Protein AF-A0A5C6U3A2-F1 (afdb_monomer_lite)

Secondary structure (DSSP, 8-state):
--------HHHHHHHHHHHHHTTS-HHHHHHHHHTTPPBPPPHHHHHHHHHHHHHHHHHHHHHHHHHHHHHHHHHTT-HHHHHTTHHHHHHHHHHHHHHHHHHHHHHHHHS-B--GGGTHHHHTS-------

Sequence (132 aa):
MRLTLRMSRADASAVLAAARLAGQPPGDFVADLLAGQPVPMPASDRAETVGALIAACADLSTFSRNLSHLVSLLRQGAFRPAEEYRPMLTTLSIDVREHLDHLTRALVDLQPRRGKGMQQRRSGAAQPGGRS

Structure (mmCIF, N/CA/C/O backbone):
data_AF-A0A5C6U3A2-F1
#
_entry.id   AF-A0A5C6U3A2-F1
#
loop_
_atom_site.group_PDB
_atom_site.id
_atom_site.type_symbol
_atom_site.label_atom_id
_atom_site.label_alt_id
_atom_site.label_comp_id
_atom_site.label_asym_id
_atom_site.label_entity_id
_atom_site.label_seq_id
_atom_site.pdbx_PDB_ins_code
_atom_site.Cartn_x
_atom_site.Cartn_y
_atom_site.Cartn_z
_atom_site.occupancy
_atom_site.B_iso_or_equiv
_atom_site.auth_seq_id
_atom_site.auth_comp_id
_atom_site.auth_asym_id
_atom_site.auth_atom_id
_atom_site.pdbx_PDB_model_num
ATOM 1 N N . MET A 1 1 ? 6.320 -8.930 -39.683 1.00 70.62 1 MET A N 1
ATOM 2 C CA . MET A 1 1 ? 7.270 -7.886 -40.143 1.00 70.62 1 MET A CA 1
ATOM 3 C C . MET A 1 1 ? 8.551 -8.012 -39.328 1.00 70.62 1 MET A C 1
ATOM 5 O O . MET A 1 1 ? 8.443 -8.252 -38.134 1.00 70.62 1 MET A O 1
ATOM 9 N N . ARG A 1 2 ? 9.739 -7.907 -39.941 1.00 81.75 2 ARG A N 1
ATOM 10 C CA . ARG A 1 2 ? 11.036 -8.011 -39.243 1.00 81.75 2 ARG A CA 1
ATOM 11 C C . ARG A 1 2 ? 11.849 -6.746 -39.500 1.00 81.75 2 ARG A C 1
ATOM 13 O O . ARG A 1 2 ? 12.089 -6.412 -40.654 1.00 81.75 2 ARG A O 1
ATOM 20 N N . LEU A 1 3 ? 12.258 -6.066 -38.433 1.00 81.50 3 LEU A N 1
ATOM 21 C CA . LEU A 1 3 ? 13.087 -4.860 -38.479 1.00 81.50 3 LEU A CA 1
ATOM 22 C C . LEU A 1 3 ? 14.489 -5.175 -37.955 1.00 81.50 3 LEU A C 1
ATOM 24 O O . LEU A 1 3 ? 14.661 -6.028 -37.086 1.00 81.50 3 LEU A O 1
ATOM 28 N N . THR A 1 4 ? 15.495 -4.485 -38.485 1.00 88.06 4 THR A N 1
ATOM 29 C CA . THR A 1 4 ? 16.879 -4.585 -38.009 1.00 88.06 4 THR A CA 1
ATOM 30 C C . THR A 1 4 ? 17.327 -3.210 -37.546 1.00 88.06 4 THR A C 1
ATOM 32 O O . THR A 1 4 ? 17.365 -2.270 -38.335 1.00 88.06 4 THR A O 1
ATOM 35 N N . LEU A 1 5 ? 17.651 -3.093 -36.261 1.00 85.31 5 LEU A N 1
ATOM 36 C CA . LEU A 1 5 ? 18.099 -1.851 -35.645 1.00 85.31 5 LEU A CA 1
ATOM 37 C C . LEU A 1 5 ? 19.604 -1.937 -35.378 1.00 85.31 5 LEU A C 1
ATOM 39 O O . LEU A 1 5 ? 20.069 -2.876 -34.732 1.00 85.31 5 LEU A O 1
ATOM 43 N N . ARG A 1 6 ? 20.371 -0.969 -35.890 1.00 91.56 6 ARG A N 1
ATOM 44 C CA . ARG A 1 6 ? 21.800 -0.825 -35.583 1.00 91.56 6 ARG A CA 1
ATOM 45 C C . ARG A 1 6 ? 21.972 0.135 -34.416 1.00 91.56 6 ARG A C 1
ATOM 47 O O . ARG A 1 6 ? 21.405 1.221 -34.423 1.00 91.56 6 ARG A O 1
ATOM 54 N N . MET A 1 7 ? 22.768 -0.273 -33.441 1.00 90.81 7 MET A N 1
ATOM 55 C CA . MET A 1 7 ? 23.051 0.491 -32.231 1.00 90.81 7 MET A CA 1
ATOM 56 C C . MET A 1 7 ? 24.436 0.122 -31.702 1.00 90.81 7 MET A C 1
ATOM 58 O O . MET A 1 7 ? 25.013 -0.888 -32.121 1.00 90.81 7 MET A O 1
ATOM 62 N N . SER A 1 8 ? 24.981 0.946 -30.808 1.00 94.81 8 SER A N 1
ATOM 63 C CA . SER A 1 8 ? 26.251 0.629 -30.160 1.00 94.81 8 SER A CA 1
ATOM 64 C C . SER A 1 8 ? 26.095 -0.578 -29.225 1.00 94.81 8 SER A C 1
ATOM 66 O O . SER A 1 8 ? 24.991 -0.934 -28.804 1.00 94.81 8 SER A O 1
ATOM 68 N N . ARG A 1 9 ? 27.212 -1.216 -28.860 1.00 92.00 9 ARG A N 1
ATOM 69 C CA . ARG A 1 9 ? 27.199 -2.326 -27.893 1.00 92.00 9 ARG A CA 1
ATOM 70 C C . ARG A 1 9 ? 26.653 -1.889 -26.528 1.00 92.00 9 ARG A C 1
ATOM 72 O O . ARG A 1 9 ? 25.964 -2.672 -25.879 1.00 92.00 9 ARG A O 1
ATOM 79 N N . ALA A 1 10 ? 26.955 -0.657 -26.116 1.00 89.50 10 ALA A N 1
ATOM 80 C CA . ALA A 1 10 ? 26.465 -0.088 -24.867 1.00 89.50 10 ALA A CA 1
ATOM 81 C C . ALA A 1 10 ? 24.934 0.049 -24.895 1.00 89.50 10 ALA A C 1
ATOM 83 O O . ALA A 1 10 ? 24.262 -0.467 -24.003 1.00 89.50 10 ALA A O 1
ATOM 84 N N . ASP A 1 11 ? 24.380 0.612 -25.970 1.00 87.94 11 ASP A N 1
ATOM 85 C CA . ASP A 1 11 ? 22.928 0.772 -26.125 1.00 87.94 11 ASP A CA 1
ATOM 86 C C . ASP A 1 11 ? 22.209 -0.580 -26.171 1.00 87.94 11 ASP A C 1
ATOM 88 O O . ASP A 1 11 ? 21.197 -0.772 -25.499 1.00 87.94 11 ASP A O 1
ATOM 92 N N . ALA A 1 12 ? 22.770 -1.556 -26.895 1.00 91.12 12 ALA A N 1
ATOM 93 C CA . ALA A 1 12 ? 22.221 -2.908 -26.940 1.00 91.12 12 ALA A CA 1
ATOM 94 C C . ALA A 1 12 ? 22.173 -3.547 -25.545 1.00 91.12 12 ALA A C 1
ATOM 96 O O . ALA A 1 12 ? 21.168 -4.152 -25.171 1.00 91.12 12 ALA A O 1
ATOM 97 N N . SER A 1 13 ? 23.237 -3.386 -24.750 1.00 90.12 13 SER A N 1
ATOM 98 C CA . SER A 1 13 ? 23.264 -3.902 -23.379 1.00 90.12 13 SER A CA 1
ATOM 99 C C . SER A 1 13 ? 22.246 -3.210 -22.470 1.00 90.12 13 SER A C 1
ATOM 101 O O . SER A 1 13 ? 21.577 -3.890 -21.691 1.00 90.12 13 SE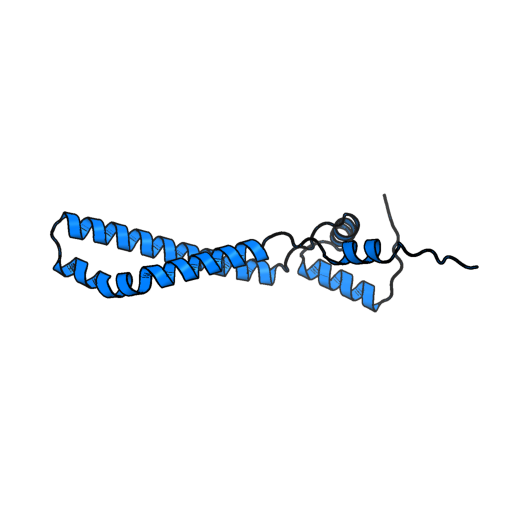R A O 1
ATOM 103 N N . ALA A 1 14 ? 22.063 -1.895 -22.619 1.00 85.75 14 ALA A N 1
ATOM 104 C CA . ALA A 1 14 ? 21.089 -1.129 -21.851 1.00 85.75 14 ALA A CA 1
ATOM 105 C C . ALA A 1 14 ? 19.647 -1.548 -22.180 1.00 85.75 14 ALA A C 1
ATOM 107 O O . ALA A 1 14 ? 18.855 -1.772 -21.268 1.00 85.75 14 ALA A O 1
ATOM 108 N N . VAL A 1 15 ? 19.320 -1.739 -23.464 1.00 88.31 15 VAL A N 1
ATOM 109 C CA . VAL A 1 15 ? 17.992 -2.210 -23.900 1.00 88.31 15 VAL A CA 1
ATOM 110 C C . VAL A 1 15 ? 17.697 -3.608 -23.357 1.00 88.31 15 VAL A C 1
ATOM 112 O O . VAL A 1 15 ? 16.605 -3.852 -22.851 1.00 88.31 15 VAL A O 1
ATOM 115 N N . LEU A 1 16 ? 18.668 -4.524 -23.411 1.00 90.81 16 LEU A N 1
ATOM 116 C CA . LEU A 1 16 ? 18.496 -5.875 -22.872 1.00 90.81 16 LEU A CA 1
ATOM 117 C C . LEU A 1 16 ? 18.322 -5.875 -21.348 1.00 90.81 16 LEU A C 1
ATOM 119 O O . LEU A 1 16 ? 17.511 -6.642 -20.830 1.00 90.81 16 LEU A O 1
ATOM 123 N N . ALA A 1 17 ? 19.061 -5.027 -20.631 1.00 87.19 17 ALA A N 1
ATOM 124 C CA . ALA A 1 17 ? 18.907 -4.873 -19.188 1.00 87.19 17 ALA A CA 1
ATOM 125 C C . ALA A 1 17 ? 17.531 -4.289 -18.828 1.00 87.19 17 ALA A C 1
ATOM 127 O O . ALA A 1 17 ? 16.858 -4.820 -17.947 1.00 87.19 17 ALA A O 1
ATOM 128 N N . ALA A 1 18 ? 17.077 -3.262 -19.550 1.00 82.06 18 ALA A N 1
ATOM 129 C CA . ALA A 1 18 ? 15.764 -2.654 -19.350 1.00 82.06 18 ALA A CA 1
ATOM 130 C C . ALA A 1 18 ? 14.616 -3.631 -19.655 1.00 82.06 18 ALA A C 1
ATOM 132 O O . ALA A 1 18 ? 13.696 -3.750 -18.851 1.00 82.06 18 ALA A O 1
ATOM 133 N N . ALA A 1 19 ? 14.706 -4.396 -20.750 1.00 86.56 19 ALA A N 1
ATOM 134 C CA . ALA A 1 19 ? 13.726 -5.432 -21.082 1.00 86.56 19 ALA A CA 1
ATOM 135 C C . ALA A 1 19 ? 13.638 -6.509 -19.986 1.00 86.56 19 ALA A C 1
ATOM 137 O O . ALA A 1 19 ? 12.544 -6.906 -19.590 1.00 86.56 19 ALA A O 1
ATOM 138 N N . ARG A 1 20 ? 14.787 -6.929 -19.430 1.00 84.44 20 ARG A N 1
ATOM 139 C CA . ARG A 1 20 ? 14.831 -7.868 -18.296 1.00 84.44 20 ARG A CA 1
ATOM 140 C C . ARG A 1 20 ? 14.192 -7.291 -17.036 1.00 84.44 20 ARG A C 1
ATOM 142 O O . ARG A 1 20 ? 13.427 -7.999 -16.393 1.00 84.44 20 ARG A O 1
ATOM 149 N N . LEU A 1 21 ? 14.475 -6.033 -16.697 1.00 80.38 21 LEU A N 1
ATOM 150 C CA . LEU A 1 21 ? 13.861 -5.359 -15.544 1.00 80.38 21 LEU A CA 1
ATOM 151 C C . LEU A 1 21 ? 12.341 -5.213 -15.705 1.00 80.38 21 LEU A C 1
ATOM 153 O O . LEU A 1 21 ? 11.603 -5.384 -14.736 1.00 80.38 21 LEU A O 1
ATOM 157 N N . ALA A 1 22 ? 11.878 -4.963 -16.931 1.00 78.56 22 ALA A N 1
ATOM 158 C CA . ALA A 1 22 ? 10.462 -4.937 -17.286 1.00 78.56 22 ALA A CA 1
ATOM 159 C C . ALA A 1 22 ? 9.822 -6.340 -17.359 1.00 78.56 22 ALA A C 1
ATOM 161 O O . ALA A 1 22 ? 8.609 -6.449 -17.518 1.00 78.56 22 ALA A O 1
ATOM 162 N N . GLY A 1 23 ? 10.612 -7.419 -17.261 1.00 81.12 23 GLY A N 1
ATOM 163 C CA . GLY A 1 23 ? 10.129 -8.797 -17.374 1.00 81.12 23 GLY A CA 1
ATOM 164 C C . GLY A 1 23 ? 9.616 -9.168 -18.771 1.00 81.12 23 GLY A C 1
ATOM 165 O O . GLY A 1 23 ? 8.847 -10.117 -18.900 1.00 81.12 23 GLY A O 1
ATOM 166 N N . GLN A 1 24 ? 10.018 -8.431 -19.810 1.00 83.75 24 GLN A N 1
ATOM 167 C CA . GLN A 1 24 ? 9.561 -8.623 -21.187 1.00 83.75 24 GLN A CA 1
ATOM 168 C C . GLN A 1 24 ? 10.673 -9.204 -22.073 1.00 83.75 24 GLN A C 1
ATOM 170 O O . GLN A 1 24 ? 11.860 -8.917 -21.872 1.00 83.75 24 GLN A O 1
ATOM 175 N N . PRO A 1 25 ? 10.326 -9.991 -23.106 1.00 89.12 25 PRO A N 1
ATOM 176 C CA . PRO A 1 25 ? 11.290 -10.346 -24.131 1.00 89.12 25 PRO A CA 1
ATOM 177 C C . PRO A 1 25 ? 11.737 -9.075 -24.888 1.00 89.12 25 PRO A C 1
ATOM 179 O O . PRO A 1 25 ? 10.927 -8.180 -25.137 1.00 89.12 25 PRO A O 1
ATOM 182 N N . PRO A 1 26 ? 13.015 -8.973 -25.302 1.00 89.38 26 PRO A N 1
ATOM 183 C CA . PRO A 1 26 ? 13.560 -7.745 -25.889 1.00 89.38 26 PRO A CA 1
ATOM 184 C C . PRO A 1 26 ? 12.819 -7.230 -27.128 1.00 89.38 26 PRO A C 1
ATOM 186 O O . PRO A 1 26 ? 12.777 -6.026 -27.360 1.00 89.38 26 PRO A O 1
ATOM 189 N N . GLY A 1 27 ? 12.252 -8.134 -27.933 1.00 89.00 27 GLY A N 1
ATOM 190 C CA . GLY A 1 27 ? 11.485 -7.771 -29.126 1.00 89.00 27 GLY A CA 1
ATOM 191 C C . GLY A 1 27 ? 10.207 -7.007 -28.789 1.00 89.00 27 GLY A C 1
ATOM 192 O O . GLY A 1 27 ? 9.968 -5.955 -29.377 1.00 89.00 27 GLY A O 1
ATOM 193 N N . ASP A 1 28 ? 9.447 -7.494 -27.807 1.00 89.12 28 ASP A N 1
ATOM 194 C CA . ASP A 1 28 ? 8.203 -6.861 -27.358 1.00 89.12 28 ASP A CA 1
ATOM 195 C C . ASP A 1 28 ? 8.501 -5.529 -26.674 1.00 89.12 28 ASP A C 1
ATOM 197 O O . ASP A 1 28 ? 7.882 -4.522 -26.994 1.00 89.12 28 ASP A O 1
ATOM 201 N N . PHE A 1 29 ? 9.547 -5.483 -25.843 1.00 87.19 29 PHE A N 1
ATOM 202 C CA . PHE A 1 29 ? 10.003 -4.244 -25.213 1.00 87.19 29 PHE A CA 1
ATOM 203 C C . PHE A 1 29 ? 10.354 -3.153 -26.241 1.00 87.19 29 PHE A C 1
ATOM 205 O O . PHE A 1 29 ? 9.966 -1.994 -26.096 1.00 87.19 29 PHE A O 1
ATOM 212 N N . VAL A 1 30 ? 11.079 -3.507 -27.310 1.00 89.06 30 VAL A N 1
ATOM 213 C CA . VAL A 1 30 ? 11.417 -2.555 -28.380 1.00 89.06 30 VAL A CA 1
ATOM 214 C C . VAL A 1 30 ? 10.184 -2.184 -29.206 1.00 89.06 30 VAL A C 1
ATOM 216 O O . VAL A 1 30 ? 10.055 -1.025 -29.600 1.00 89.06 30 VAL A O 1
ATOM 219 N N . ALA A 1 31 ? 9.276 -3.127 -29.467 1.00 87.88 31 ALA A N 1
ATOM 220 C CA . ALA A 1 31 ? 8.025 -2.853 -30.170 1.00 87.88 31 ALA A CA 1
ATOM 221 C C . ALA A 1 31 ? 7.140 -1.870 -29.385 1.00 87.88 31 ALA A C 1
ATOM 223 O O . ALA A 1 31 ? 6.658 -0.895 -29.964 1.00 87.88 31 ALA A O 1
ATOM 224 N N . ASP A 1 32 ? 7.017 -2.065 -28.073 1.00 84.50 32 ASP A N 1
ATOM 225 C CA . ASP A 1 32 ? 6.309 -1.174 -27.154 1.00 84.50 32 ASP A CA 1
ATOM 226 C C . ASP A 1 32 ? 6.952 0.216 -27.131 1.00 84.50 32 ASP A C 1
ATOM 228 O O . ASP A 1 32 ? 6.264 1.230 -27.283 1.00 84.50 32 ASP A O 1
ATOM 232 N N . LEU A 1 33 ? 8.285 0.278 -27.051 1.00 84.50 33 LEU A N 1
ATOM 233 C CA . LEU A 1 33 ? 9.028 1.537 -27.090 1.00 84.50 33 LEU A CA 1
ATOM 234 C C . LEU A 1 33 ? 8.811 2.295 -28.411 1.00 84.50 33 LEU A C 1
ATOM 236 O O . LEU A 1 33 ? 8.610 3.511 -28.404 1.00 84.50 33 LEU A O 1
ATOM 240 N N . LEU A 1 34 ? 8.796 1.588 -29.546 1.00 85.69 34 LEU A N 1
ATOM 241 C CA . LEU A 1 34 ? 8.508 2.165 -30.865 1.00 85.69 34 LEU A CA 1
ATOM 242 C C . LEU A 1 34 ? 7.048 2.616 -31.003 1.00 85.69 34 LEU A C 1
ATOM 244 O O . LEU A 1 34 ? 6.784 3.644 -31.629 1.00 85.69 34 LEU A O 1
ATOM 248 N N . ALA A 1 35 ? 6.110 1.892 -30.391 1.00 85.00 35 ALA A N 1
ATOM 249 C CA . ALA A 1 35 ? 4.699 2.263 -30.308 1.00 85.00 35 ALA A CA 1
ATOM 250 C C . ALA A 1 35 ? 4.438 3.421 -29.322 1.00 85.00 35 ALA A C 1
ATOM 252 O O . ALA A 1 35 ? 3.294 3.861 -29.171 1.00 85.00 35 ALA A O 1
ATOM 253 N N . GLY A 1 36 ? 5.482 3.924 -28.649 1.00 75.06 36 GLY A N 1
ATOM 254 C CA . GLY A 1 36 ? 5.380 4.967 -27.631 1.00 75.06 36 GLY A CA 1
ATOM 255 C C . GLY A 1 36 ? 4.619 4.504 -26.390 1.00 75.06 36 GLY A C 1
ATOM 256 O O . GLY A 1 36 ? 4.071 5.341 -25.662 1.00 75.06 36 GLY A O 1
ATOM 257 N N . GLN A 1 37 ? 4.541 3.187 -26.174 1.00 75.19 37 GLN A N 1
ATOM 258 C CA . GLN A 1 37 ? 3.929 2.636 -24.985 1.00 75.19 37 GLN A CA 1
ATOM 259 C C . GLN A 1 37 ? 4.790 2.976 -23.761 1.00 75.19 37 GLN A C 1
ATOM 261 O O . GLN A 1 37 ? 6.022 3.006 -23.831 1.00 75.19 37 GLN A O 1
ATOM 266 N N . PRO A 1 38 ? 4.143 3.302 -22.637 1.00 65.75 38 PRO A N 1
ATOM 267 C CA . PRO A 1 38 ? 4.820 3.511 -21.369 1.00 65.75 38 PRO A CA 1
ATOM 268 C C . PRO A 1 38 ? 5.630 2.274 -20.970 1.00 65.75 38 PRO A C 1
ATOM 270 O O . PRO A 1 38 ? 5.100 1.167 -20.967 1.00 65.75 38 PRO A O 1
ATOM 273 N N . VAL A 1 39 ? 6.898 2.472 -20.600 1.00 68.12 39 VAL A N 1
ATOM 274 C CA . VAL A 1 39 ? 7.730 1.380 -20.080 1.00 68.12 39 VAL A CA 1
ATOM 275 C C . VAL A 1 39 ? 7.152 0.939 -18.730 1.00 68.12 39 VAL A C 1
ATOM 277 O O . VAL A 1 39 ? 6.944 1.800 -17.865 1.00 68.12 39 VAL A O 1
ATOM 280 N N . PRO A 1 40 ? 6.878 -0.363 -18.529 1.00 66.38 40 PRO A N 1
ATOM 281 C CA . PRO A 1 40 ? 6.402 -0.865 -17.248 1.00 66.38 40 PRO A CA 1
ATOM 282 C C . PRO A 1 40 ? 7.411 -0.567 -16.134 1.00 66.38 40 PRO A C 1
ATOM 284 O O . PRO A 1 40 ? 8.621 -0.652 -16.342 1.00 66.38 40 PRO A O 1
ATOM 287 N N . MET A 1 41 ? 6.912 -0.241 -14.940 1.00 70.62 41 MET A N 1
ATOM 288 C CA . MET A 1 41 ? 7.735 -0.209 -13.729 1.00 70.62 41 MET A CA 1
ATOM 289 C C . MET A 1 41 ? 8.493 -1.544 -13.580 1.00 70.62 41 MET A C 1
ATOM 291 O O . MET A 1 41 ? 7.893 -2.589 -13.862 1.00 70.62 41 MET A O 1
ATOM 295 N N . PRO A 1 42 ? 9.767 -1.536 -13.136 1.00 75.31 42 PRO A N 1
ATOM 296 C CA . PRO A 1 42 ? 10.513 -2.764 -12.891 1.00 75.31 42 PRO A CA 1
ATOM 297 C C . PRO A 1 42 ? 9.726 -3.731 -12.006 1.00 75.31 42 PRO A C 1
ATOM 299 O O . PRO A 1 42 ? 9.047 -3.313 -11.068 1.00 75.31 42 PRO A O 1
ATOM 302 N N . ALA A 1 43 ? 9.812 -5.030 -12.292 1.00 73.19 43 ALA A N 1
ATOM 303 C CA . ALA A 1 43 ? 9.003 -6.027 -11.590 1.00 73.19 43 ALA A CA 1
ATOM 304 C C . ALA A 1 43 ? 9.247 -6.046 -10.066 1.00 73.19 43 ALA A C 1
ATOM 306 O O . ALA A 1 43 ? 8.301 -6.266 -9.309 1.00 73.19 43 ALA A O 1
ATOM 307 N N . SER A 1 44 ? 10.482 -5.778 -9.622 1.00 76.06 44 SER A N 1
ATOM 308 C CA . SER A 1 44 ? 10.850 -5.641 -8.203 1.00 76.06 44 SER A CA 1
ATOM 309 C C . SER A 1 44 ? 10.114 -4.484 -7.536 1.00 76.06 44 SER A C 1
ATOM 311 O O . SER A 1 44 ? 9.413 -4.679 -6.548 1.00 76.06 44 SER A O 1
ATOM 313 N N . ASP A 1 45 ? 10.216 -3.303 -8.135 1.00 80.75 45 ASP A N 1
ATOM 314 C CA . ASP A 1 45 ? 9.683 -2.054 -7.595 1.00 80.75 45 ASP A CA 1
ATOM 315 C C . ASP A 1 45 ? 8.152 -2.099 -7.608 1.00 80.75 45 ASP A C 1
ATOM 317 O O . ASP A 1 45 ? 7.478 -1.618 -6.697 1.00 80.75 45 ASP A O 1
ATOM 321 N N . ARG A 1 46 ? 7.584 -2.767 -8.620 1.00 82.44 46 ARG A N 1
ATOM 322 C CA . ARG A 1 46 ? 6.150 -3.029 -8.712 1.00 82.44 46 ARG A CA 1
ATOM 323 C C . ARG A 1 46 ? 5.671 -3.946 -7.593 1.00 82.44 46 ARG A C 1
ATOM 325 O O . ARG A 1 46 ? 4.627 -3.671 -7.007 1.00 82.44 46 ARG A O 1
ATOM 332 N N . ALA A 1 47 ? 6.401 -5.022 -7.305 1.00 84.00 47 ALA A N 1
ATOM 333 C CA . ALA A 1 47 ? 6.059 -5.939 -6.223 1.00 84.00 47 ALA A CA 1
ATOM 334 C C . ALA A 1 47 ? 6.142 -5.249 -4.853 1.00 84.00 47 ALA A C 1
ATOM 336 O O . ALA A 1 47 ? 5.233 -5.411 -4.042 1.00 84.00 47 ALA A O 1
ATOM 337 N N . GLU A 1 48 ? 7.174 -4.433 -4.627 1.00 86.25 48 GLU A N 1
ATOM 338 C CA . GLU A 1 48 ? 7.320 -3.622 -3.414 1.00 86.25 48 GLU A CA 1
ATOM 339 C C . GLU A 1 48 ? 6.167 -2.618 -3.262 1.00 86.25 48 GLU A C 1
ATOM 341 O O . GLU A 1 48 ? 5.498 -2.595 -2.228 1.00 86.25 48 GLU A O 1
ATOM 346 N N . THR A 1 49 ? 5.855 -1.865 -4.323 1.00 86.44 49 THR A N 1
ATOM 347 C CA . THR A 1 49 ? 4.756 -0.882 -4.328 1.00 86.44 49 THR A CA 1
ATOM 348 C C . THR A 1 49 ? 3.401 -1.542 -4.059 1.00 86.44 49 THR A C 1
ATOM 350 O O . THR A 1 49 ? 2.597 -1.031 -3.281 1.00 86.44 49 THR A O 1
ATOM 353 N N . VAL A 1 50 ? 3.138 -2.706 -4.664 1.00 88.88 50 VAL A N 1
ATOM 354 C CA . VAL A 1 50 ? 1.913 -3.483 -4.408 1.00 88.88 50 VAL A CA 1
ATOM 355 C C . VAL A 1 50 ? 1.889 -4.032 -2.978 1.00 88.88 50 VAL A C 1
ATOM 357 O O . VAL A 1 50 ? 0.837 -4.011 -2.344 1.00 88.88 50 VAL A O 1
ATOM 360 N N . GLY A 1 51 ? 3.025 -4.490 -2.449 1.00 88.75 51 GLY A N 1
ATOM 361 C CA . GLY A 1 51 ? 3.138 -4.948 -1.063 1.00 88.75 51 GLY A CA 1
ATOM 362 C C . GLY A 1 51 ? 2.801 -3.845 -0.058 1.00 88.75 51 GLY A C 1
ATOM 363 O O . GLY A 1 51 ? 1.987 -4.058 0.841 1.00 88.75 51 GLY A O 1
ATOM 364 N N . ALA A 1 52 ? 3.354 -2.647 -0.258 1.00 88.06 52 ALA A N 1
ATOM 365 C CA . ALA A 1 52 ? 3.052 -1.476 0.561 1.00 88.06 52 ALA A CA 1
ATOM 366 C C . ALA A 1 52 ? 1.568 -1.064 0.466 1.00 88.06 52 ALA A C 1
ATOM 368 O O . ALA A 1 52 ? 0.937 -0.759 1.479 1.00 88.06 52 ALA A O 1
ATOM 369 N N . LEU A 1 53 ? 0.973 -1.154 -0.731 1.00 89.94 53 LEU A N 1
ATOM 370 C CA . LEU A 1 53 ? -0.459 -0.922 -0.946 1.00 89.94 53 LEU A CA 1
ATOM 371 C C . LEU A 1 53 ? -1.330 -1.908 -0.146 1.00 89.94 53 LEU A C 1
ATOM 373 O O . LEU A 1 53 ? -2.293 -1.501 0.503 1.00 89.94 53 LEU A O 1
ATOM 377 N N . ILE A 1 54 ? -0.985 -3.200 -0.172 1.00 91.62 54 ILE A N 1
ATOM 378 C CA . ILE A 1 54 ? -1.695 -4.247 0.579 1.00 91.62 54 ILE A CA 1
ATOM 379 C C . ILE A 1 54 ? -1.627 -3.970 2.084 1.00 91.62 54 ILE A C 1
ATOM 381 O O . ILE A 1 54 ? -2.651 -4.085 2.760 1.00 91.62 54 ILE A O 1
ATOM 385 N N . ALA A 1 55 ? -0.457 -3.576 2.596 1.00 89.19 55 ALA A N 1
ATOM 386 C CA . ALA A 1 55 ? -0.286 -3.221 4.002 1.00 89.19 55 ALA A CA 1
ATOM 387 C C . ALA A 1 55 ? -1.193 -2.042 4.400 1.00 89.19 55 ALA A C 1
ATOM 389 O O . ALA A 1 55 ? -1.996 -2.178 5.321 1.00 89.19 55 ALA A O 1
ATOM 390 N N . ALA A 1 56 ? -1.186 -0.949 3.627 1.00 88.00 56 ALA A N 1
ATOM 391 C CA . ALA A 1 56 ? -2.046 0.209 3.891 1.00 88.00 56 ALA A CA 1
ATOM 392 C C . ALA A 1 56 ? -3.552 -0.141 3.866 1.00 88.00 56 ALA A C 1
ATOM 394 O O . ALA A 1 56 ? -4.329 0.337 4.695 1.00 88.00 56 ALA A O 1
ATOM 395 N N . CYS A 1 57 ? -3.985 -1.012 2.945 1.00 90.94 57 CYS A N 1
ATOM 396 C CA . CYS A 1 57 ? -5.364 -1.510 2.912 1.00 90.94 57 CYS A CA 1
ATOM 397 C C . CYS A 1 57 ? -5.716 -2.367 4.141 1.00 90.94 57 CYS A C 1
ATOM 399 O O . CYS A 1 57 ? -6.852 -2.308 4.631 1.00 90.94 57 CYS A O 1
ATOM 401 N N . ALA A 1 58 ? -4.773 -3.171 4.636 1.00 93.44 58 ALA A N 1
ATOM 402 C CA . ALA A 1 58 ? -4.960 -3.977 5.837 1.00 93.44 58 ALA A CA 1
ATOM 403 C C . ALA A 1 58 ? -5.096 -3.096 7.090 1.00 93.44 58 ALA A C 1
ATOM 405 O O . ALA A 1 58 ? -6.002 -3.330 7.898 1.00 93.44 58 ALA A O 1
ATOM 406 N N . ASP A 1 59 ? -4.276 -2.050 7.200 1.00 90.56 59 ASP A N 1
ATOM 407 C CA . ASP A 1 59 ? -4.325 -1.079 8.298 1.00 90.56 59 ASP A CA 1
ATOM 408 C C . ASP A 1 59 ? -5.667 -0.335 8.319 1.00 90.56 59 ASP A C 1
ATOM 410 O O . ASP A 1 59 ? -6.379 -0.346 9.329 1.00 90.56 59 ASP A O 1
ATOM 414 N N . LEU A 1 60 ? -6.110 0.190 7.169 1.00 92.25 60 LEU A N 1
ATOM 415 C CA . LEU A 1 60 ? -7.406 0.867 7.056 1.00 92.25 60 LEU A CA 1
ATOM 416 C C . LEU A 1 60 ? -8.589 -0.068 7.373 1.00 92.25 60 LEU A C 1
ATOM 418 O O . LEU A 1 60 ? -9.559 0.336 8.021 1.00 92.25 60 LEU A O 1
ATOM 422 N N . SER A 1 61 ? -8.503 -1.338 6.965 1.00 94.44 61 SER A N 1
ATOM 423 C CA . SER A 1 61 ? -9.509 -2.357 7.305 1.00 94.44 61 SER A CA 1
ATOM 424 C C . SER A 1 61 ? -9.558 -2.634 8.809 1.00 94.44 61 SER A C 1
ATOM 426 O O . SER A 1 61 ? -10.624 -2.889 9.374 1.00 94.44 61 SER A O 1
ATOM 428 N N . THR A 1 62 ? -8.411 -2.586 9.483 1.00 93.88 62 THR A N 1
ATOM 429 C CA . THR A 1 62 ? -8.324 -2.707 10.942 1.00 93.88 62 THR A CA 1
ATOM 430 C C . THR A 1 62 ? -8.940 -1.494 11.631 1.00 93.88 62 THR A C 1
ATOM 432 O O . THR A 1 62 ? -9.793 -1.678 12.499 1.00 93.88 62 THR A O 1
ATOM 435 N N . PHE A 1 63 ? -8.646 -0.271 11.180 1.00 92.19 63 PHE A N 1
ATOM 436 C CA . PHE A 1 63 ? -9.308 0.931 11.701 1.00 92.19 63 PHE A CA 1
ATOM 437 C C . PHE A 1 63 ? -10.827 0.901 11.517 1.00 92.19 63 PHE A C 1
ATOM 439 O O . PHE A 1 63 ? -11.564 1.206 12.454 1.00 92.19 63 PHE A O 1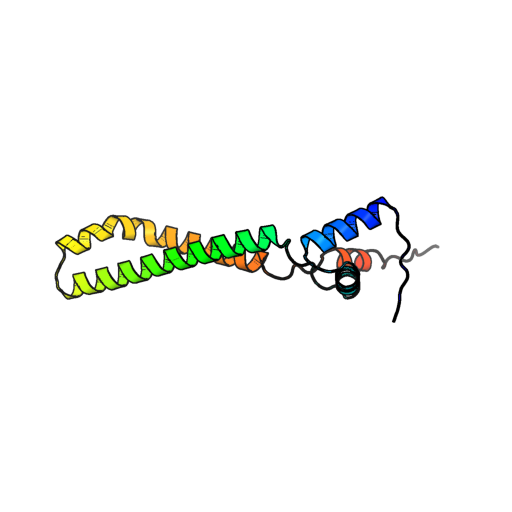
ATOM 446 N N . SER A 1 64 ? -11.318 0.462 10.356 1.00 93.06 64 SER A N 1
ATOM 447 C CA . SER A 1 64 ? -12.758 0.314 10.106 1.00 93.06 64 SER A CA 1
ATOM 448 C C . SER A 1 64 ? -13.428 -0.660 11.088 1.00 93.06 64 SER A C 1
ATOM 450 O O . SER A 1 64 ? -14.496 -0.363 11.640 1.00 93.06 64 SER A O 1
ATOM 452 N N . ARG A 1 65 ? -12.784 -1.803 11.364 1.00 96.25 65 ARG A N 1
ATOM 453 C CA . ARG A 1 65 ? -13.265 -2.784 12.350 1.00 96.25 65 ARG A CA 1
ATOM 454 C C . ARG A 1 65 ? -13.256 -2.217 13.768 1.00 96.25 65 ARG A C 1
ATOM 456 O O . ARG A 1 65 ? -14.257 -2.358 14.469 1.00 96.25 65 ARG A O 1
ATOM 463 N N . ASN A 1 66 ? -12.189 -1.521 14.154 1.00 94.62 66 ASN A N 1
ATOM 464 C CA . ASN A 1 66 ? -12.071 -0.876 15.462 1.00 94.62 66 ASN A CA 1
ATOM 465 C C . ASN A 1 66 ? -13.159 0.188 15.670 1.00 94.62 66 ASN A C 1
ATOM 467 O O . ASN A 1 66 ? -13.812 0.208 16.710 1.00 94.62 66 ASN A O 1
ATOM 471 N N . LEU A 1 67 ? -13.425 1.020 14.659 1.00 93.75 67 LEU A N 1
ATOM 472 C CA . LEU A 1 67 ? -14.509 2.005 14.697 1.00 93.75 67 LEU A CA 1
ATOM 473 C C . LEU A 1 67 ? -15.885 1.347 14.803 1.00 93.75 67 LEU A C 1
ATOM 475 O O . LEU A 1 67 ? -16.714 1.777 15.601 1.00 93.75 67 LEU A O 1
ATOM 479 N N . SER A 1 68 ? -16.126 0.288 14.031 1.00 95.62 68 SER A N 1
ATOM 480 C CA . SER A 1 68 ? -17.390 -0.455 14.088 1.00 95.62 68 SER A CA 1
ATOM 481 C C . SER A 1 68 ? -17.616 -1.061 15.475 1.00 95.62 68 SER A C 1
ATOM 483 O O . SER A 1 68 ? -18.720 -0.992 16.020 1.00 95.62 68 SER A O 1
ATOM 485 N N . HIS A 1 69 ? -16.556 -1.606 16.074 1.00 96.19 69 HIS A N 1
ATOM 486 C CA . HIS A 1 69 ? -16.599 -2.135 17.430 1.00 96.19 69 HIS A CA 1
ATOM 487 C C . HIS A 1 69 ? -16.847 -1.032 18.467 1.00 96.19 69 HIS A C 1
ATOM 489 O O . HIS A 1 69 ? -17.731 -1.179 19.310 1.00 96.19 69 HIS A O 1
ATOM 495 N N . LEU A 1 70 ? -16.155 0.105 18.364 1.00 94.62 70 LEU A N 1
ATOM 496 C CA . LEU A 1 70 ? -16.382 1.260 19.230 1.00 94.62 70 LEU A CA 1
ATOM 497 C C . LEU A 1 70 ? -17.831 1.762 19.148 1.00 94.62 70 LEU A C 1
ATOM 499 O O . LEU A 1 70 ? -18.469 1.972 20.177 1.00 94.62 70 LEU A O 1
ATOM 503 N N . VAL A 1 71 ? -18.385 1.910 17.941 1.00 94.81 71 VAL A N 1
ATOM 504 C CA . VAL A 1 71 ? -19.793 2.297 17.752 1.00 94.81 71 VAL A CA 1
ATOM 505 C C . VAL A 1 71 ? -20.725 1.295 18.437 1.00 94.81 71 VAL A C 1
ATOM 507 O O . VAL A 1 71 ? -21.701 1.701 19.069 1.00 94.81 71 VAL A O 1
ATOM 510 N N . SER A 1 72 ? -20.421 -0.004 18.370 1.00 96.94 72 SER A N 1
ATOM 511 C CA . SER A 1 72 ? -21.178 -1.030 19.094 1.00 96.94 72 SER A CA 1
ATOM 512 C C . SER A 1 72 ? -21.098 -0.849 20.614 1.00 96.94 72 SER A C 1
ATOM 514 O O . SER A 1 72 ? -22.134 -0.899 21.276 1.00 96.94 72 SER A O 1
ATOM 516 N N . LEU A 1 73 ? -19.908 -0.601 21.171 1.00 96.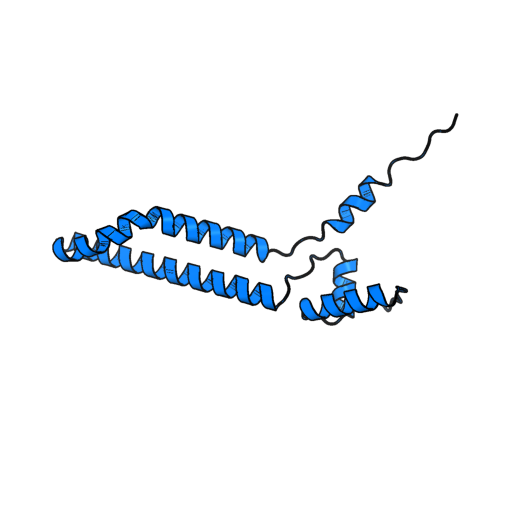06 73 LEU A N 1
ATOM 517 C CA . LEU A 1 73 ? -19.718 -0.365 22.610 1.00 96.06 73 LEU A CA 1
ATOM 518 C C . LEU A 1 73 ? -20.497 0.863 23.093 1.00 96.06 73 LEU A C 1
ATOM 520 O O . LEU A 1 73 ? -21.209 0.796 24.096 1.00 96.06 73 LEU A O 1
ATOM 524 N N . LEU A 1 74 ? -20.427 1.967 22.347 1.00 93.75 74 LEU A N 1
ATOM 525 C CA . LEU A 1 74 ? -21.140 3.201 22.679 1.00 93.75 74 LEU A CA 1
ATOM 526 C C . LEU A 1 74 ? -22.661 3.007 22.649 1.00 93.75 74 LEU A C 1
ATOM 528 O O . LEU A 1 74 ? -23.357 3.480 23.545 1.00 93.75 74 LEU A O 1
ATOM 532 N N . ARG A 1 75 ? -23.184 2.247 21.676 1.00 94.12 75 ARG A N 1
ATOM 533 C CA . ARG A 1 75 ? -24.616 1.898 21.614 1.00 94.12 75 ARG A CA 1
ATOM 534 C C . ARG A 1 75 ? -25.079 1.041 22.791 1.00 94.12 75 ARG A C 1
ATOM 536 O O . ARG A 1 75 ? -26.252 1.096 23.143 1.00 94.12 75 ARG A O 1
ATOM 543 N N . GLN A 1 76 ? -24.181 0.260 23.385 1.00 94.88 76 GLN A N 1
ATOM 544 C CA . GLN A 1 76 ? -24.457 -0.575 24.558 1.00 94.88 76 GLN A CA 1
ATOM 545 C C . GLN A 1 76 ? -24.272 0.185 25.885 1.00 94.88 76 GLN A C 1
ATOM 547 O O . GLN A 1 76 ? -24.500 -0.387 26.947 1.00 94.88 76 GLN A O 1
ATOM 552 N N . GLY A 1 77 ? -23.848 1.456 25.850 1.00 93.31 77 GLY A N 1
ATOM 553 C CA . GLY A 1 77 ? -23.506 2.225 27.051 1.00 93.31 77 GLY A CA 1
ATOM 554 C C . GLY A 1 77 ? -22.203 1.770 27.723 1.00 93.31 77 GLY A C 1
ATOM 555 O O . GLY A 1 77 ? -21.942 2.113 28.876 1.00 93.31 77 GLY A O 1
ATOM 556 N N . ALA A 1 78 ? -21.369 0.997 27.022 1.00 91.62 78 ALA A N 1
ATOM 557 C CA . ALA A 1 78 ? -20.097 0.492 27.525 1.00 91.62 78 ALA A CA 1
ATOM 558 C C . ALA A 1 78 ? -18.994 1.559 27.386 1.00 91.62 78 ALA A C 1
ATOM 560 O O . ALA A 1 78 ? -18.104 1.461 26.542 1.00 91.62 78 ALA A O 1
ATOM 561 N N . PHE A 1 79 ? -19.045 2.592 28.231 1.00 89.56 79 PHE A N 1
ATOM 562 C CA . PHE A 1 79 ? -18.108 3.723 28.170 1.00 89.56 79 PHE A CA 1
ATOM 563 C C . PHE A 1 79 ? -16.684 3.372 28.620 1.00 89.56 79 PHE A C 1
ATOM 565 O O . PHE A 1 79 ? -15.722 3.890 28.063 1.00 89.56 79 PHE A O 1
ATOM 572 N N . ARG A 1 80 ? -16.529 2.468 29.598 1.00 90.44 80 ARG A N 1
ATOM 573 C CA . ARG A 1 80 ? -15.203 2.061 30.101 1.00 90.44 80 ARG A CA 1
ATOM 574 C C . ARG A 1 80 ? -14.362 1.360 29.022 1.00 90.44 80 ARG A C 1
ATOM 576 O O . ARG A 1 80 ? -13.236 1.791 28.818 1.00 90.44 80 ARG A O 1
ATOM 583 N N . PRO A 1 81 ? -14.893 0.355 28.296 1.00 88.44 81 PRO A N 1
ATOM 584 C CA . PRO A 1 81 ? -14.182 -0.243 27.163 1.00 88.44 81 PRO A CA 1
ATOM 585 C C . PRO A 1 81 ? -14.020 0.720 25.977 1.00 88.44 81 PRO A C 1
ATOM 587 O O . PRO A 1 81 ? -13.052 0.631 25.233 1.00 88.44 81 PRO A O 1
ATOM 590 N N . ALA A 1 82 ? -14.950 1.663 25.789 1.00 88.50 82 ALA A N 1
ATOM 591 C CA . ALA A 1 82 ? -14.847 2.664 24.728 1.00 88.50 82 ALA A CA 1
ATOM 592 C C . ALA A 1 82 ? -13.683 3.653 24.940 1.00 88.50 82 ALA A C 1
ATOM 594 O O . ALA A 1 82 ? -13.073 4.079 23.959 1.00 88.50 82 ALA A O 1
ATOM 595 N N . GLU A 1 83 ? -13.336 3.990 26.191 1.00 92.31 83 GLU A N 1
ATOM 596 C CA . GLU A 1 83 ? -12.182 4.857 26.502 1.00 92.31 83 GLU A CA 1
ATOM 597 C C . GLU A 1 83 ? -10.850 4.273 26.005 1.00 92.31 83 GLU A C 1
ATOM 599 O O . GLU A 1 83 ? -9.944 5.034 25.670 1.00 92.31 83 GLU A O 1
ATOM 604 N N . GLU A 1 84 ? -10.728 2.949 25.864 1.00 93.44 84 GLU A N 1
ATOM 605 C CA . GLU A 1 84 ? -9.507 2.313 25.342 1.00 93.44 84 GLU A CA 1
ATOM 606 C C . GLU A 1 84 ? -9.213 2.702 23.883 1.00 93.44 84 GLU A C 1
ATOM 608 O O . GLU A 1 84 ? -8.059 2.699 23.457 1.00 93.44 84 GLU A O 1
ATOM 613 N N . TYR A 1 85 ? -10.231 3.120 23.123 1.00 92.25 85 TYR A N 1
ATOM 614 C CA . TYR A 1 85 ? -10.074 3.584 21.741 1.00 92.25 85 TYR A CA 1
ATOM 615 C C . TYR A 1 85 ? -9.658 5.054 21.643 1.00 92.25 85 TYR A C 1
ATOM 617 O O . TYR A 1 85 ? -9.335 5.531 20.553 1.00 92.25 85 TYR A O 1
ATOM 625 N N . ARG A 1 86 ? -9.651 5.794 22.756 1.00 90.19 86 ARG A N 1
ATOM 626 C CA . ARG A 1 86 ? -9.377 7.233 22.760 1.00 90.19 86 ARG A CA 1
ATOM 627 C C . ARG A 1 86 ? -8.000 7.589 22.181 1.00 90.19 86 ARG A C 1
ATOM 629 O O . ARG A 1 86 ? -7.968 8.495 21.352 1.00 90.19 86 ARG A O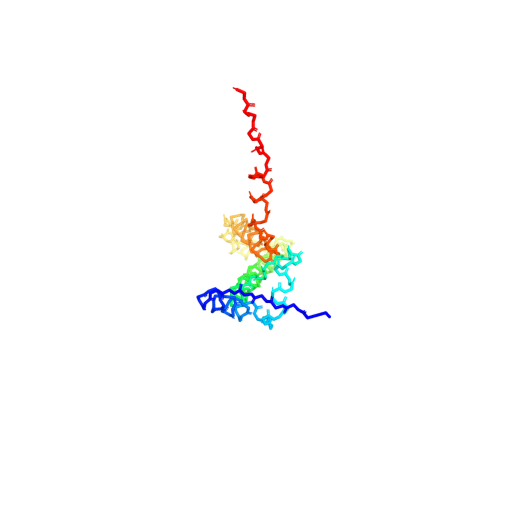 1
ATOM 636 N N . PRO A 1 87 ? -6.894 6.883 22.497 1.00 92.25 87 PRO A N 1
ATOM 637 C CA . PRO A 1 87 ? -5.600 7.138 21.861 1.00 92.25 87 PRO A CA 1
ATOM 638 C C . PRO A 1 87 ? -5.642 6.928 20.341 1.00 92.25 87 PRO A C 1
ATOM 640 O O . PRO A 1 87 ? -5.201 7.797 19.596 1.00 92.25 87 PRO A O 1
ATOM 643 N N . MET A 1 88 ? -6.264 5.842 19.867 1.00 92.81 88 MET A N 1
ATOM 644 C CA . MET A 1 88 ? -6.443 5.592 18.429 1.00 92.81 88 MET A CA 1
ATOM 645 C C . MET A 1 88 ? -7.224 6.732 17.757 1.00 92.81 88 MET A C 1
ATOM 647 O O . MET A 1 88 ? -6.848 7.197 16.689 1.00 92.81 88 MET A O 1
ATOM 651 N N . LEU A 1 89 ? -8.292 7.232 18.386 1.00 91.56 89 LEU A N 1
ATOM 652 C CA . LEU A 1 89 ? -9.078 8.343 17.836 1.00 91.56 89 LEU A CA 1
ATOM 653 C C . LEU A 1 89 ? -8.299 9.662 17.760 1.00 91.56 89 LEU A C 1
ATOM 655 O O . LEU A 1 89 ? -8.607 10.485 16.899 1.00 91.56 89 LEU A O 1
ATOM 659 N N . THR A 1 90 ? -7.312 9.876 18.637 1.00 93.69 90 THR A N 1
ATOM 660 C CA . THR A 1 90 ? -6.489 11.096 18.590 1.00 93.69 90 THR A CA 1
ATOM 661 C C . THR A 1 90 ? -5.557 11.144 17.382 1.00 93.69 90 THR A C 1
ATOM 663 O O . THR A 1 90 ? -5.252 12.241 16.920 1.00 93.69 90 THR A O 1
ATOM 666 N N . THR A 1 91 ? -5.150 9.990 16.841 1.00 93.19 91 THR A N 1
ATOM 667 C CA . THR A 1 91 ? -4.260 9.902 15.668 1.00 93.19 91 THR A CA 1
ATOM 668 C C . THR A 1 91 ? -4.997 9.540 14.381 1.00 93.19 91 THR A C 1
ATOM 670 O O . THR A 1 91 ? -4.519 9.859 13.299 1.00 93.19 91 THR A O 1
ATOM 673 N N . LEU A 1 92 ? -6.206 8.976 14.477 1.00 91.31 92 LEU A N 1
ATOM 674 C CA . LEU A 1 92 ? -6.950 8.399 13.355 1.00 91.31 92 LEU A CA 1
ATOM 675 C C . LEU A 1 92 ? -7.032 9.288 12.106 1.00 91.31 92 LEU A C 1
ATOM 677 O O . LEU A 1 92 ? -6.909 8.794 10.989 1.00 91.31 92 LEU A O 1
ATOM 681 N N . SER A 1 93 ? -7.286 10.589 12.263 1.00 87.88 93 SER A N 1
ATOM 682 C CA . SER A 1 93 ? -7.414 11.496 11.115 1.00 87.88 93 SER A CA 1
ATOM 683 C C . SER A 1 93 ? -6.088 11.704 10.378 1.00 87.88 93 SER A C 1
ATOM 685 O O . SER A 1 93 ? -6.092 11.861 9.156 1.00 87.88 93 SER A O 1
ATOM 687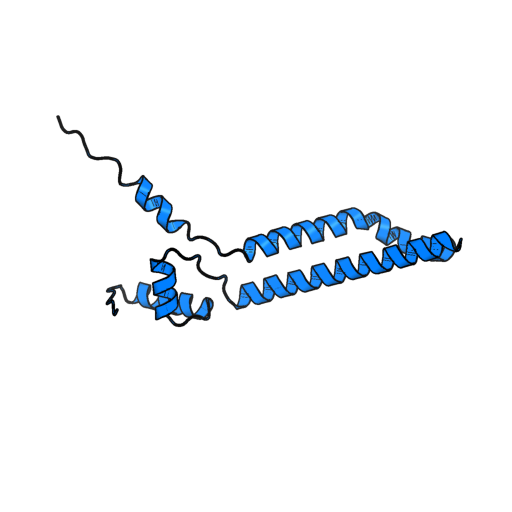 N N . ILE A 1 94 ? -4.975 11.682 11.113 1.00 93.06 94 ILE A N 1
ATOM 688 C CA . ILE A 1 94 ? -3.618 11.754 10.573 1.00 93.06 94 ILE A CA 1
ATOM 689 C C . ILE A 1 94 ? -3.304 10.427 9.885 1.00 93.06 94 ILE A C 1
ATOM 691 O O . ILE A 1 94 ? -3.024 10.435 8.689 1.00 93.06 94 ILE A O 1
ATOM 695 N N . ASP A 1 95 ? -3.487 9.307 10.585 1.00 91.88 95 ASP A N 1
ATOM 696 C CA . ASP A 1 95 ? -3.167 7.967 10.081 1.00 91.88 95 ASP A CA 1
ATOM 697 C C . ASP A 1 95 ? -3.937 7.656 8.783 1.00 91.88 95 ASP A C 1
ATOM 699 O O . ASP A 1 95 ? -3.366 7.230 7.779 1.00 91.88 95 ASP A O 1
ATOM 703 N N . VAL A 1 96 ? -5.244 7.947 8.745 1.00 91.81 96 VAL A N 1
ATOM 704 C CA . VAL A 1 96 ? -6.064 7.755 7.536 1.00 91.81 96 VAL A CA 1
ATOM 705 C C . VAL A 1 96 ? -5.583 8.644 6.390 1.00 91.81 96 VAL A C 1
ATOM 707 O O . VAL A 1 96 ? -5.529 8.180 5.250 1.00 91.81 96 VAL A O 1
ATOM 710 N N . ARG A 1 97 ? -5.226 9.908 6.654 1.00 91.56 97 ARG A N 1
ATOM 711 C CA . ARG A 1 97 ? -4.702 10.800 5.610 1.00 91.56 97 ARG A CA 1
ATOM 712 C C . ARG A 1 97 ? -3.361 10.295 5.083 1.00 91.56 97 ARG A C 1
ATOM 714 O O . ARG A 1 97 ? -3.182 10.283 3.871 1.00 91.56 97 ARG A O 1
ATOM 721 N N . GLU A 1 98 ? -2.462 9.846 5.952 1.00 92.56 98 GLU A N 1
ATOM 722 C CA . GLU A 1 98 ? -1.170 9.284 5.549 1.00 92.56 98 GLU A CA 1
ATOM 723 C C . GLU A 1 98 ? -1.339 8.030 4.689 1.00 92.56 98 GLU A C 1
ATOM 725 O O . GLU A 1 98 ? -0.719 7.928 3.628 1.00 92.56 98 GLU A O 1
ATOM 730 N N . HIS A 1 99 ? -2.233 7.113 5.070 1.00 91.81 99 HIS A N 1
ATOM 731 C CA . HIS A 1 99 ? -2.529 5.938 4.253 1.00 91.81 99 HIS A CA 1
ATOM 732 C C . HIS A 1 99 ? -3.150 6.313 2.901 1.00 91.81 99 HIS A C 1
ATOM 734 O O . HIS A 1 99 ? -2.757 5.749 1.882 1.00 91.81 99 HIS A O 1
ATOM 740 N N . LEU A 1 100 ? -4.079 7.275 2.846 1.00 92.06 100 LEU A N 1
ATOM 741 C CA . LEU A 1 100 ? -4.667 7.742 1.582 1.00 92.06 100 LEU A CA 1
ATOM 742 C C . LEU A 1 100 ? -3.637 8.441 0.680 1.00 92.06 100 LEU A C 1
ATOM 744 O O . LEU A 1 100 ? -3.612 8.204 -0.531 1.00 92.06 100 LEU A O 1
ATOM 748 N N . ASP A 1 101 ? -2.753 9.256 1.251 1.00 92.19 101 ASP A N 1
ATOM 749 C CA . ASP A 1 101 ? -1.644 9.882 0.526 1.00 92.19 101 ASP A CA 1
ATOM 750 C C . ASP A 1 101 ? -0.662 8.825 0.004 1.00 92.19 101 ASP A C 1
ATOM 752 O O . ASP A 1 101 ? -0.183 8.912 -1.129 1.00 92.19 101 ASP A O 1
ATOM 756 N N . HIS A 1 102 ? -0.386 7.788 0.793 1.00 89.31 102 HIS A N 1
ATOM 757 C CA . HIS A 1 102 ? 0.455 6.679 0.364 1.00 89.31 102 HIS A CA 1
ATOM 758 C C . HIS A 1 102 ? -0.196 5.875 -0.772 1.00 89.31 102 HIS A C 1
ATOM 760 O O . HIS A 1 102 ? 0.444 5.640 -1.797 1.00 89.31 102 HIS A O 1
ATOM 766 N N . LEU A 1 103 ? -1.483 5.528 -0.643 1.00 89.31 103 LEU A N 1
ATOM 767 C CA . LEU A 1 103 ? -2.260 4.836 -1.677 1.00 89.31 103 LEU A CA 1
ATOM 768 C C . LEU A 1 103 ? -2.278 5.637 -2.985 1.00 89.31 103 LEU A C 1
ATOM 770 O O . LEU A 1 103 ? -2.033 5.081 -4.052 1.00 89.31 103 LEU A O 1
ATOM 774 N N . THR A 1 104 ? -2.541 6.945 -2.926 1.00 89.12 104 THR A N 1
ATOM 775 C CA . THR A 1 104 ? -2.587 7.786 -4.133 1.00 89.12 104 THR A CA 1
ATOM 776 C C . THR A 1 104 ? -1.230 7.867 -4.827 1.00 89.12 104 THR A C 1
ATOM 778 O O . THR A 1 104 ? -1.176 7.737 -6.051 1.00 89.12 104 THR A O 1
ATOM 781 N N . ARG A 1 105 ? -0.128 7.998 -4.076 1.00 85.62 105 ARG A N 1
ATOM 782 C CA . ARG A 1 105 ? 1.236 7.962 -4.634 1.00 85.62 105 ARG A CA 1
ATOM 783 C C . ARG A 1 105 ? 1.563 6.608 -5.258 1.00 85.62 105 ARG A C 1
ATOM 785 O O . ARG A 1 105 ? 1.964 6.570 -6.417 1.00 85.62 105 ARG A O 1
ATOM 792 N N . ALA A 1 106 ? 1.309 5.515 -4.542 1.00 86.56 106 ALA A N 1
ATOM 793 C CA . ALA A 1 106 ? 1.536 4.161 -5.041 1.00 86.56 106 ALA A CA 1
ATOM 794 C C . ALA A 1 106 ? 0.735 3.890 -6.324 1.00 86.56 106 ALA A C 1
ATOM 796 O O . ALA A 1 106 ? 1.260 3.327 -7.282 1.00 86.56 106 ALA A O 1
ATOM 797 N N . LEU A 1 107 ? -0.519 4.347 -6.389 1.00 85.06 107 LEU A N 1
ATOM 798 C CA . LEU A 1 107 ? -1.334 4.232 -7.596 1.00 85.06 107 LEU A CA 1
ATOM 799 C C . LEU A 1 107 ? -0.747 5.028 -8.764 1.00 85.06 107 LEU A C 1
ATOM 801 O O . LEU A 1 107 ? -0.703 4.493 -9.868 1.00 85.06 107 LEU A O 1
ATOM 805 N N . VAL A 1 108 ? -0.274 6.259 -8.539 1.00 85.50 108 VAL A N 1
ATOM 806 C CA . VAL A 1 108 ? 0.412 7.067 -9.567 1.00 85.50 108 VAL A CA 1
ATOM 807 C C . VAL A 1 108 ? 1.696 6.389 -10.041 1.00 85.50 108 VAL A C 1
ATOM 809 O O . VAL A 1 108 ? 1.970 6.370 -11.239 1.00 85.50 108 VAL A O 1
ATOM 812 N N . ASP A 1 109 ? 2.467 5.796 -9.135 1.00 82.19 109 ASP A N 1
ATOM 813 C CA . ASP A 1 109 ? 3.696 5.092 -9.491 1.00 82.19 109 ASP A CA 1
ATOM 814 C C . ASP A 1 109 ? 3.412 3.831 -10.312 1.00 82.19 109 ASP A C 1
ATOM 816 O O . ASP A 1 109 ? 4.115 3.553 -11.285 1.00 82.19 109 ASP A O 1
ATOM 820 N N . LEU A 1 110 ? 2.331 3.120 -9.992 1.00 80.75 110 LEU A N 1
ATOM 821 C CA . LEU A 1 110 ? 1.855 1.969 -10.758 1.00 80.75 110 LEU A CA 1
ATOM 822 C C . LEU A 1 110 ? 1.218 2.351 -12.102 1.00 80.75 110 LEU A C 1
ATOM 824 O O . LEU A 1 110 ? 1.020 1.465 -12.943 1.00 80.75 110 LEU A O 1
ATOM 828 N N . GLN A 1 111 ? 0.892 3.630 -12.339 1.00 77.62 111 GLN A N 1
ATOM 829 C CA . GLN A 1 111 ? 0.391 4.049 -13.642 1.00 77.62 111 GLN A CA 1
ATOM 830 C C . GLN A 1 111 ? 1.478 3.862 -14.708 1.00 77.62 111 GLN A C 1
ATOM 832 O O . GLN A 1 111 ? 2.641 4.208 -14.491 1.00 77.62 111 GLN A O 1
ATOM 837 N 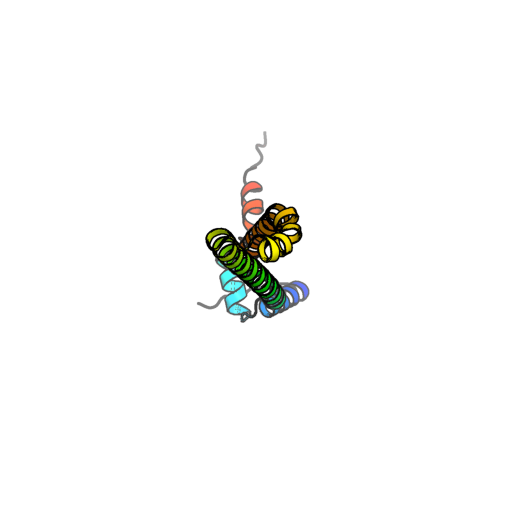N . PRO A 1 112 ? 1.115 3.368 -15.904 1.00 64.31 112 PRO A N 1
ATOM 838 C CA . PRO A 1 112 ? 2.061 3.233 -17.000 1.00 64.31 112 PRO A CA 1
ATOM 839 C C . PRO A 1 112 ? 2.683 4.600 -17.350 1.00 64.31 112 PRO A C 1
ATOM 841 O O . PRO A 1 112 ? 2.025 5.477 -17.919 1.00 64.31 112 PRO A O 1
ATOM 844 N N . ARG A 1 113 ? 3.962 4.809 -17.004 1.00 64.56 113 ARG A N 1
ATOM 845 C CA . ARG A 1 113 ? 4.654 6.092 -17.202 1.00 64.56 113 ARG A CA 1
ATOM 846 C C . ARG A 1 113 ? 4.907 6.332 -18.686 1.00 64.56 113 ARG A C 1
ATOM 848 O O . ARG A 1 113 ? 5.816 5.753 -19.280 1.00 64.56 113 ARG A O 1
ATOM 855 N N . ARG A 1 114 ? 4.095 7.195 -19.311 1.00 55.34 114 ARG A N 1
ATOM 856 C CA . ARG A 1 114 ? 4.269 7.587 -20.719 1.00 55.34 114 ARG A CA 1
ATOM 857 C C . ARG A 1 114 ? 5.655 8.214 -20.866 1.00 55.34 114 ARG A C 1
ATOM 859 O O . ARG A 1 114 ? 5.939 9.231 -20.236 1.00 55.34 114 ARG A O 1
ATOM 866 N N . GLY A 1 115 ? 6.529 7.591 -21.655 1.00 55.12 115 GLY A N 1
ATOM 867 C CA . GLY A 1 115 ? 7.906 8.045 -21.827 1.00 55.12 115 GLY A CA 1
ATOM 868 C C . GLY A 1 115 ? 7.951 9.504 -22.285 1.00 55.12 115 GLY A C 1
ATOM 869 O O . GLY A 1 115 ? 7.629 9.821 -23.428 1.00 55.12 115 GLY A O 1
ATOM 870 N N . LYS A 1 116 ? 8.381 10.407 -21.396 1.00 52.78 116 LYS A N 1
ATOM 871 C CA . LYS A 1 116 ? 8.485 11.859 -21.647 1.00 52.78 116 LYS A CA 1
ATOM 872 C C . LYS A 1 116 ? 9.473 12.208 -22.780 1.00 52.78 116 LYS A C 1
ATOM 874 O O . LYS A 1 116 ? 9.461 13.325 -23.289 1.00 52.78 116 LYS A O 1
ATOM 879 N N . GLY A 1 117 ? 10.296 11.248 -23.216 1.00 47.94 117 GLY A N 1
ATOM 880 C CA . GLY A 1 117 ? 11.355 11.428 -24.215 1.00 47.94 117 GLY A CA 1
ATOM 881 C C . GLY A 1 117 ? 10.889 11.716 -25.649 1.00 47.94 117 GLY A C 1
ATOM 882 O O . GLY A 1 117 ? 11.683 12.199 -26.453 1.00 47.94 117 GLY A O 1
ATOM 883 N N . MET A 1 118 ? 9.618 11.478 -25.994 1.00 48.81 118 MET A N 1
ATOM 884 C CA . MET A 1 118 ? 9.142 11.652 -27.378 1.00 48.81 118 MET A CA 1
ATOM 885 C C . MET A 1 118 ? 8.556 13.046 -27.666 1.00 48.81 118 MET A C 1
ATOM 887 O O . MET A 1 118 ? 8.530 13.472 -28.821 1.00 48.81 118 MET A O 1
ATOM 891 N N . GLN A 1 119 ? 8.138 13.795 -26.637 1.00 46.31 119 GLN A N 1
ATOM 892 C CA . GLN A 1 119 ? 7.601 15.155 -26.810 1.00 46.31 119 GLN A CA 1
ATOM 893 C C . GLN A 1 119 ? 8.699 16.198 -27.067 1.00 46.31 119 GLN A C 1
ATOM 895 O O . GLN A 1 119 ? 8.485 17.127 -27.843 1.00 46.31 119 GLN A O 1
ATOM 900 N N . GLN A 1 120 ? 9.904 16.017 -26.514 1.00 48.47 120 GLN A N 1
ATOM 901 C CA . GLN A 1 120 ? 10.973 17.018 -26.621 1.00 48.47 120 GLN A CA 1
ATOM 902 C C . GLN A 1 120 ? 11.591 17.105 -28.032 1.00 48.47 120 GLN A C 1
ATOM 904 O O . GLN A 1 120 ? 12.019 18.179 -28.449 1.00 48.47 120 GLN A O 1
ATOM 909 N N . ARG A 1 121 ? 11.560 16.022 -28.829 1.00 48.75 121 ARG A N 1
ATOM 910 C CA . ARG A 1 121 ? 12.061 16.039 -30.222 1.00 48.75 121 ARG A CA 1
ATOM 911 C C . ARG A 1 121 ? 11.115 16.710 -31.223 1.00 48.75 121 ARG A C 1
ATOM 913 O O . ARG A 1 121 ? 11.575 17.094 -32.293 1.00 48.75 121 ARG A O 1
ATOM 920 N N . ARG A 1 122 ? 9.825 16.880 -30.903 1.00 50.38 122 ARG A N 1
ATOM 921 C CA . ARG A 1 122 ? 8.883 17.604 -31.783 1.00 50.38 122 ARG A CA 1
ATOM 922 C C . ARG A 1 122 ? 8.943 19.120 -31.600 1.00 50.38 122 ARG A C 1
ATOM 924 O O . ARG A 1 122 ? 8.713 19.835 -32.565 1.00 50.38 122 ARG A O 1
ATOM 931 N N . SER A 1 123 ? 9.324 19.607 -30.420 1.00 50.28 123 SER A N 1
ATOM 932 C CA . SER A 1 123 ? 9.482 21.049 -30.177 1.00 50.28 123 SER A CA 1
ATOM 933 C C . SER A 1 123 ? 10.799 21.628 -30.713 1.00 50.28 123 SER A C 1
ATOM 935 O O . SER A 1 123 ? 10.895 22.837 -30.874 1.00 50.28 123 SER A O 1
ATOM 937 N N . GLY A 1 124 ? 11.796 20.794 -31.037 1.00 45.97 124 GLY A N 1
ATOM 938 C CA . GLY A 1 124 ? 13.075 21.236 -31.615 1.00 45.97 124 GLY A CA 1
ATOM 939 C C . GLY A 1 124 ? 13.129 21.290 -33.149 1.00 45.97 124 GLY A C 1
ATOM 940 O O . GLY A 1 124 ? 14.150 21.689 -33.697 1.00 45.97 124 GLY A O 1
ATOM 941 N N . ALA A 1 125 ? 12.069 20.876 -33.855 1.00 51.38 125 ALA A N 1
ATOM 942 C CA . ALA A 1 125 ? 12.056 20.772 -35.322 1.00 51.38 125 ALA A CA 1
ATOM 943 C C . ALA A 1 125 ? 11.346 21.942 -36.036 1.00 51.38 125 ALA A C 1
ATOM 945 O O . ALA A 1 125 ? 11.145 21.886 -37.247 1.00 51.38 125 ALA A O 1
ATOM 946 N N . ALA A 1 126 ? 10.979 23.005 -35.314 1.00 49.59 126 ALA A N 1
ATOM 947 C CA . ALA A 1 126 ? 10.334 24.194 -35.870 1.00 49.59 126 ALA A CA 1
ATOM 948 C C . ALA A 1 126 ? 11.226 25.439 -35.729 1.00 49.59 126 ALA A C 1
ATOM 950 O O . ALA A 1 126 ? 10.860 26.402 -35.068 1.00 49.59 126 ALA A O 1
ATOM 951 N N . GLN A 1 127 ? 12.401 25.428 -36.362 1.00 56.22 127 GLN A N 1
ATOM 952 C CA . GLN A 1 127 ? 13.091 26.671 -36.721 1.00 56.22 127 GLN A CA 1
ATOM 953 C C . GLN A 1 127 ? 13.863 26.474 -38.038 1.00 56.22 127 GLN A C 1
ATOM 955 O O . GLN A 1 127 ? 15.039 26.109 -38.019 1.00 56.22 127 GLN A O 1
ATOM 960 N N . PRO A 1 128 ? 13.231 26.674 -39.209 1.00 45.62 128 PRO A N 1
ATOM 961 C CA . PRO A 1 128 ? 13.968 26.858 -40.445 1.00 45.62 128 PRO A CA 1
ATOM 962 C C . PRO A 1 128 ? 14.495 28.295 -40.491 1.00 45.62 128 PRO A C 1
ATOM 964 O O . PRO A 1 128 ? 13.749 29.259 -40.318 1.00 45.62 128 PRO A O 1
ATOM 967 N N . GLY A 1 129 ? 15.806 28.420 -40.687 1.00 50.44 129 GLY A N 1
ATOM 968 C CA . GLY A 1 129 ? 16.490 29.695 -40.845 1.00 50.44 129 GLY A CA 1
ATOM 969 C C . GLY A 1 129 ? 15.953 30.492 -42.032 1.00 50.44 129 GLY A C 1
ATOM 970 O O . GLY A 1 129 ? 15.954 30.014 -43.165 1.00 50.44 129 GLY A O 1
ATOM 971 N N . GLY A 1 130 ? 15.550 31.731 -41.762 1.00 42.34 130 GLY A N 1
ATOM 972 C CA . GLY A 1 130 ? 15.463 32.782 -42.765 1.00 42.34 130 GLY A CA 1
ATOM 973 C C . GLY A 1 130 ? 16.843 33.405 -42.934 1.00 42.34 130 GLY A C 1
ATOM 974 O O . GLY A 1 130 ? 17.302 34.140 -42.064 1.00 42.34 130 GLY A O 1
ATOM 975 N N . ARG A 1 131 ? 17.512 33.064 -44.035 1.00 47.47 131 ARG A N 1
ATOM 976 C CA . ARG A 1 131 ? 18.584 33.874 -44.616 1.00 47.47 131 ARG A CA 1
ATOM 977 C C . ARG A 1 131 ? 17.940 35.007 -45.413 1.00 47.47 131 ARG A C 1
ATOM 979 O O . ARG A 1 131 ? 17.118 34.698 -46.272 1.00 47.47 131 ARG A O 1
ATOM 986 N N . SER A 1 132 ? 18.383 36.235 -45.161 1.00 56.84 132 SER A N 1
ATOM 987 C CA . SER A 1 132 ? 18.633 37.286 -46.157 1.00 56.84 132 SER A CA 1
ATOM 988 C C . SER A 1 132 ? 19.756 38.164 -45.631 1.00 56.84 132 SER A C 1
ATOM 990 O O . SER A 1 132 ? 19.651 38.569 -44.452 1.00 56.84 132 SER A O 1
#

pLDDT: mean 81.94, std 14.78, range [42.34, 96.94]

Foldseek 3Di:
DDDDDDDDPVVVVVLCVLCVQLVHDSVVSVVCVVVLWFRAHGPVVLVVLVVLLVVLVVVVVVVVVVVVVLVVCVVVVVVVVNVVCVVVVVCVVVSNVVSVVSNVVSVVNRPRDRPPVPVVVVVPPPDDDDDD

Radius of gyration: 25.73 Å; chains: 1; bounding box: 52×48×76 Å

Organism: NCBI:txid392597